Protein AF-A0AAW1KAS1-F1 (afdb_monomer_lite)

Organism: Saponaria officinalis (NCBI:txid3572)

Sequence (145 aa):
MKQQLELIQILSLEPQILSLDATNLPQDPGKRKKILDFHPNDQDIVRRVYTTQREFCQPTSHEFPYRFFGDKPRRFNENWLKKYKSWLEYSVEKDAVFCFPCYLFKEKNTPGGDAFVNEGFRTWNKTNAYEKHVGGHNRCHWGCI

InterPro domains:
  IPR006580 Zinc finger, TTF-type [SM00597] (72-145)
  IPR025398 ZMYM1-like, RNase-like domain [PF14291] (114-143)

pLDDT: mean 80.82, std 14.88, range [32.56, 95.25]

Radius of gyration: 17.33 Å; chains: 1; bounding box: 35×35×55 Å

Secondary structure (DSSP, 8-state):
-HHHHHHHHHHHHHHHHHHS-GGGS-SSGGGPPPGGGS-HHHHHHHHHHHHHT------SS--PPPEEETTEEE---THHHHHTTTTEEEETTTTEEEEHHHHHH--TT-SS-STTTSS-B--TT-THHHHHHHHHHHHHHTT--

Foldseek 3Di:
DVVVVVVVVVVVCVVVLVVVPLVPADQFLQPGDQLVVDDPVCSVSVLCCCVPPHAAAQDPDDDFDWDDDDNDTFGADSVLCVVPVQFWHAGPVLSAIAGSVCSSDPDPPDPDDCCRHHSHPDPRVPPVVSCCVVVVVVVVCPPPD

Structure (mmCIF, N/CA/C/O backbone):
data_AF-A0AAW1KAS1-F1
#
_entry.id   AF-A0AAW1KAS1-F1
#
loop_
_atom_site.group_PDB
_atom_site.id
_atom_site.type_symbol
_atom_site.label_atom_id
_atom_site.label_alt_id
_atom_site.label_comp_id
_atom_site.label_asym_id
_atom_site.label_entity_id
_atom_site.label_seq_id
_atom_site.pdbx_PDB_ins_code
_atom_site.Cartn_x
_atom_site.Cartn_y
_atom_site.Cartn_z
_atom_site.occupancy
_atom_site.B_iso_or_equiv
_atom_site.auth_seq_id
_atom_site.auth_comp_id
_atom_site.auth_asym_id
_atom_site.auth_atom_id
_atom_site.pdbx_PDB_model_num
ATOM 1 N N . MET A 1 1 ? -13.410 18.466 30.570 1.00 58.53 1 MET A N 1
ATOM 2 C CA . MET A 1 1 ? -14.491 17.521 30.196 1.00 58.53 1 MET A CA 1
ATOM 3 C C . MET A 1 1 ? -14.183 16.721 28.931 1.00 58.53 1 MET A C 1
ATOM 5 O O . MET A 1 1 ? -14.334 15.512 28.981 1.00 58.53 1 MET A O 1
ATOM 9 N N . LYS A 1 2 ? -13.693 17.328 27.835 1.00 61.28 2 LYS A N 1
ATOM 10 C CA . LYS A 1 2 ? -13.332 16.589 26.602 1.00 61.28 2 LYS A CA 1
ATOM 11 C C . LYS A 1 2 ? -12.286 15.482 26.824 1.00 61.28 2 LYS A C 1
ATOM 13 O O . LYS A 1 2 ? -12.501 14.356 26.412 1.00 61.28 2 LYS A O 1
ATOM 18 N N . GLN A 1 3 ? -11.228 15.774 27.579 1.00 60.78 3 GLN A N 1
ATOM 19 C CA . GLN A 1 3 ? -10.133 14.825 27.820 1.00 60.78 3 GLN A CA 1
ATOM 20 C C . GLN A 1 3 ? -10.524 13.620 28.693 1.00 60.78 3 GLN A C 1
ATOM 22 O O . GLN A 1 3 ? -10.032 12.516 28.500 1.00 60.78 3 GLN A O 1
ATOM 27 N N . GLN A 1 4 ? -11.453 13.816 29.631 1.00 66.38 4 GLN A N 1
ATOM 28 C CA . GLN A 1 4 ? -11.977 12.736 30.470 1.00 66.38 4 GLN A CA 1
ATOM 29 C C . GLN A 1 4 ? -12.936 11.831 29.683 1.00 66.38 4 GLN A C 1
ATOM 31 O O . GLN A 1 4 ? -12.922 10.621 29.875 1.00 66.38 4 GLN A O 1
ATOM 36 N N . LEU A 1 5 ? -13.726 12.404 28.766 1.00 65.62 5 LEU A N 1
ATOM 37 C CA . LEU A 1 5 ? -14.572 11.645 27.841 1.00 65.62 5 LEU A CA 1
ATOM 38 C C . LEU A 1 5 ? -13.737 10.839 26.837 1.00 65.62 5 LEU A C 1
ATOM 40 O O . LEU A 1 5 ? -14.041 9.674 26.610 1.00 65.62 5 LEU A O 1
ATOM 44 N N . GLU A 1 6 ? -12.653 11.410 26.301 1.00 65.06 6 GLU A N 1
ATOM 45 C CA . GLU A 1 6 ? -11.719 10.673 25.438 1.00 65.06 6 GLU A CA 1
ATOM 46 C C . GLU A 1 6 ? -11.059 9.501 26.169 1.00 65.06 6 GLU A C 1
ATOM 48 O O . GLU A 1 6 ? -11.027 8.399 25.632 1.00 65.06 6 GLU A O 1
ATOM 53 N N . LEU A 1 7 ? -10.601 9.698 27.410 1.00 65.62 7 LEU A N 1
ATOM 54 C CA . LEU A 1 7 ? -10.017 8.627 28.224 1.00 65.62 7 LEU A CA 1
ATOM 55 C C . LEU A 1 7 ? -11.014 7.498 28.510 1.00 65.62 7 LEU A C 1
ATOM 57 O O . LEU A 1 7 ? -10.669 6.331 28.365 1.00 65.62 7 LEU A O 1
ATOM 61 N N . ILE A 1 8 ? -12.261 7.822 28.861 1.00 69.25 8 ILE A N 1
ATOM 62 C CA . ILE A 1 8 ? -13.312 6.816 29.091 1.00 69.25 8 ILE A CA 1
ATOM 63 C C . ILE A 1 8 ? -13.630 6.054 27.797 1.00 69.25 8 ILE A C 1
ATOM 65 O O . ILE A 1 8 ? -13.808 4.836 27.823 1.00 69.25 8 ILE A O 1
ATOM 69 N N . GLN A 1 9 ? -13.653 6.743 26.655 1.00 67.19 9 GLN A N 1
ATOM 70 C CA . GLN A 1 9 ? -13.867 6.110 25.357 1.00 67.19 9 GLN A CA 1
ATOM 71 C C . GLN A 1 9 ? -12.694 5.205 24.957 1.00 67.19 9 GLN A C 1
ATOM 73 O O . GLN A 1 9 ? -12.918 4.124 24.424 1.00 67.19 9 GLN A O 1
ATOM 78 N N . ILE A 1 10 ? -11.451 5.602 25.246 1.00 61.84 10 ILE A N 1
ATOM 79 C CA . ILE A 1 10 ? -10.250 4.781 25.031 1.00 61.84 10 ILE A CA 1
ATOM 80 C C . ILE A 1 10 ? -10.307 3.512 25.895 1.00 61.84 10 ILE A C 1
ATOM 82 O O . ILE A 1 10 ? -10.210 2.413 25.354 1.00 61.84 10 ILE A O 1
ATOM 86 N N . LEU A 1 11 ? -10.576 3.651 27.197 1.00 65.25 11 LEU A N 1
ATOM 87 C CA . LEU A 1 11 ? -10.667 2.533 28.147 1.00 65.25 11 LEU A CA 1
ATOM 88 C C . LEU A 1 11 ? -11.832 1.575 27.840 1.00 65.25 11 LEU A C 1
ATOM 90 O O . LEU A 1 11 ? -11.730 0.376 28.071 1.00 65.25 11 LEU A O 1
ATOM 94 N N . SER A 1 12 ? -12.938 2.077 27.281 1.00 66.00 12 SER A N 1
ATOM 95 C CA . SER A 1 12 ? -14.061 1.245 26.823 1.00 66.00 12 SER A CA 1
ATOM 96 C C . SER A 1 12 ? -13.747 0.450 25.550 1.00 66.00 12 SER A C 1
ATOM 98 O O . SER A 1 12 ? -14.426 -0.540 25.266 1.00 66.00 12 SER A O 1
ATOM 100 N N . LEU A 1 13 ? -12.778 0.905 24.753 1.00 61.84 13 LEU A N 1
ATOM 1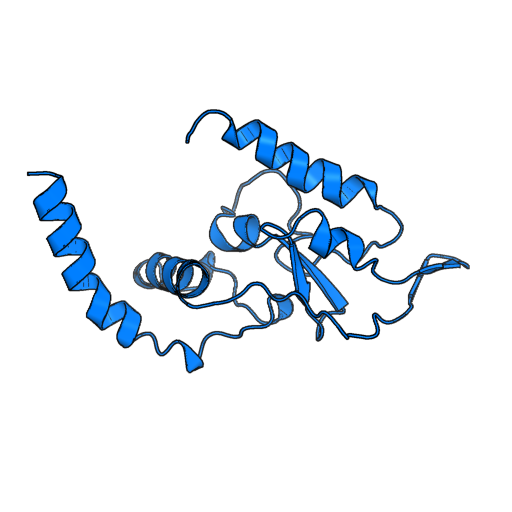01 C CA . LEU A 1 13 ? -12.415 0.305 23.470 1.00 61.84 13 LEU A CA 1
ATOM 102 C C . LEU A 1 13 ? -11.228 -0.651 23.595 1.00 61.84 13 LEU A C 1
ATOM 104 O O . LEU A 1 13 ? -11.123 -1.563 22.785 1.00 61.84 13 LEU A O 1
ATOM 108 N N . GLU A 1 14 ? -10.368 -0.498 24.603 1.00 65.62 14 GLU A N 1
ATOM 109 C CA . GLU A 1 14 ? -9.253 -1.417 24.879 1.00 65.62 14 GLU A CA 1
ATOM 110 C C . GLU A 1 14 ? -9.684 -2.896 24.956 1.00 65.62 14 GLU A C 1
ATOM 112 O O . GLU A 1 14 ? -9.091 -3.706 24.242 1.00 65.62 14 GLU A O 1
ATOM 117 N N . PRO A 1 15 ? -10.752 -3.277 25.690 1.00 62.41 15 PRO A N 1
ATOM 118 C CA . PRO A 1 15 ? -11.233 -4.659 25.714 1.00 62.41 15 PRO A CA 1
ATOM 119 C C . PRO A 1 15 ? -11.732 -5.150 24.350 1.00 62.41 15 PRO A C 1
ATOM 121 O O . PRO A 1 15 ? -11.576 -6.324 24.035 1.00 62.41 15 PRO A O 1
ATOM 124 N N . GLN A 1 16 ? -12.305 -4.262 23.526 1.00 62.06 16 GLN A N 1
ATOM 125 C CA . GLN A 1 16 ? -12.802 -4.598 22.185 1.00 62.06 16 GLN A CA 1
ATOM 126 C C . GLN A 1 16 ? -11.664 -4.711 21.156 1.00 62.06 16 GLN A C 1
ATOM 128 O O . GLN A 1 16 ? -11.707 -5.554 20.266 1.00 62.06 16 GLN A O 1
ATOM 133 N N . ILE A 1 17 ? -10.615 -3.895 21.298 1.00 59.84 17 ILE A N 1
ATOM 134 C CA . ILE A 1 17 ? -9.364 -3.990 20.530 1.00 59.84 17 ILE A CA 1
ATOM 135 C C . ILE A 1 17 ? -8.622 -5.288 20.877 1.00 59.84 17 ILE A C 1
ATOM 137 O O . ILE A 1 17 ? -8.013 -5.891 19.999 1.00 59.84 17 ILE A O 1
ATOM 141 N N . LEU A 1 18 ? -8.692 -5.727 22.138 1.00 59.12 18 LEU A N 1
ATOM 142 C CA . LEU A 1 18 ? -8.192 -7.027 22.591 1.00 59.12 18 LEU A CA 1
ATOM 143 C C . LEU A 1 18 ? -9.072 -8.199 22.121 1.00 59.12 18 LEU A C 1
ATOM 145 O O . LEU A 1 18 ? -8.539 -9.274 21.859 1.00 59.12 18 LEU A O 1
ATOM 149 N N . SER A 1 19 ? -10.396 -8.015 22.002 1.00 54.88 19 SER A N 1
ATOM 150 C CA . SER A 1 19 ? -11.332 -9.075 21.588 1.00 54.88 19 SER A CA 1
ATOM 151 C C . SER A 1 19 ? -11.432 -9.266 20.077 1.00 54.88 19 SER A C 1
ATOM 153 O O . SER A 1 19 ? -11.781 -10.357 19.626 1.00 54.88 19 SER A O 1
ATOM 155 N N . LEU A 1 20 ? -11.165 -8.224 19.278 1.00 60.53 20 LEU A N 1
ATOM 156 C CA . LEU A 1 20 ? -10.965 -8.369 17.840 1.00 60.53 20 LEU A CA 1
ATOM 157 C C . LEU A 1 20 ? -9.589 -9.004 17.656 1.00 60.53 20 LEU A C 1
ATOM 159 O O . LEU A 1 20 ? -8.598 -8.307 17.465 1.00 60.53 20 LEU A O 1
ATOM 163 N N . ASP A 1 21 ? -9.544 -10.326 17.824 1.00 57.72 21 ASP A N 1
ATOM 164 C CA . ASP A 1 21 ? -8.314 -11.099 17.891 1.00 57.72 21 ASP A CA 1
ATOM 165 C C . ASP A 1 21 ? -7.432 -10.738 16.695 1.00 57.72 21 ASP A C 1
ATOM 167 O O . ASP A 1 21 ? -7.727 -11.083 15.544 1.00 57.72 21 ASP A O 1
ATOM 171 N N . ALA A 1 22 ? -6.385 -9.953 16.969 1.00 57.44 22 ALA A N 1
ATOM 172 C CA . ALA A 1 22 ? -5.525 -9.389 15.947 1.00 57.44 22 ALA A CA 1
ATOM 173 C C . ALA A 1 22 ? -4.972 -10.499 15.052 1.00 57.44 22 ALA A C 1
ATOM 175 O O . ALA A 1 22 ? -4.716 -10.245 13.878 1.00 57.44 22 ALA A O 1
ATOM 176 N N . THR A 1 23 ? -4.869 -11.731 15.563 1.00 58.19 23 THR A N 1
ATOM 177 C CA . THR A 1 23 ? -4.452 -12.929 14.826 1.00 58.19 23 THR A CA 1
ATOM 178 C C . THR A 1 23 ? -5.306 -13.229 13.587 1.00 58.19 23 THR A C 1
ATOM 180 O O . THR A 1 23 ? -4.772 -13.766 12.618 1.00 58.19 23 THR A O 1
ATOM 183 N N . ASN A 1 24 ? -6.577 -12.815 13.551 1.00 76.25 24 ASN A N 1
ATOM 184 C CA . ASN A 1 24 ? -7.486 -13.081 12.430 1.00 76.25 24 ASN A CA 1
ATOM 185 C C . ASN A 1 24 ? -7.391 -12.058 11.287 1.00 76.25 24 ASN A C 1
ATOM 187 O O . ASN A 1 24 ? -7.909 -12.304 10.195 1.00 76.25 24 ASN A O 1
ATOM 191 N N . LEU A 1 25 ? -6.741 -10.908 11.500 1.00 88.19 25 LEU A N 1
ATOM 192 C CA . LEU A 1 25 ? -6.544 -9.916 10.443 1.00 88.19 25 LEU A CA 1
ATOM 193 C C . LEU A 1 25 ? -5.261 -10.220 9.650 1.00 88.19 25 LEU A C 1
ATOM 195 O O . LEU A 1 25 ? -4.183 -10.340 10.243 1.00 88.19 25 LEU A O 1
ATOM 199 N N . PRO A 1 26 ? -5.332 -10.337 8.312 1.00 91.12 26 PRO A N 1
ATOM 200 C CA . PRO A 1 26 ? -4.171 -10.694 7.513 1.00 91.12 26 PRO A CA 1
ATOM 201 C C . PRO A 1 26 ? -3.152 -9.554 7.447 1.00 91.12 26 PRO A C 1
ATOM 203 O O . PRO A 1 26 ? -3.482 -8.396 7.194 1.00 91.12 26 PRO A O 1
ATOM 206 N N . GLN A 1 27 ? -1.880 -9.915 7.613 1.00 90.31 27 GLN A N 1
ATOM 207 C CA . GLN A 1 27 ? -0.771 -8.969 7.527 1.00 90.31 27 GLN A CA 1
ATOM 208 C C . GLN A 1 27 ? -0.583 -8.459 6.091 1.00 90.31 27 GLN A C 1
ATOM 210 O O . GLN A 1 27 ? -0.518 -7.251 5.881 1.00 90.31 27 GLN A O 1
ATOM 215 N N . ASP A 1 28 ? -0.548 -9.365 5.107 1.00 92.25 28 ASP A N 1
ATOM 216 C CA . ASP A 1 28 ? -0.340 -9.024 3.694 1.00 92.25 28 ASP A CA 1
ATOM 217 C C . ASP A 1 28 ? -1.475 -8.116 3.171 1.00 92.25 28 ASP A C 1
ATOM 219 O O . ASP A 1 28 ? -2.648 -8.491 3.278 1.00 92.25 28 ASP A O 1
ATOM 223 N N . PRO A 1 29 ? -1.166 -6.939 2.589 1.00 94.19 29 PRO A N 1
ATOM 224 C CA . PRO A 1 29 ? -2.182 -5.981 2.154 1.00 94.19 29 PRO A CA 1
ATOM 225 C C . PRO A 1 29 ? -3.092 -6.527 1.050 1.00 94.19 29 PRO A C 1
ATOM 227 O O . PRO A 1 29 ? -4.263 -6.161 0.991 1.00 94.19 29 PRO A O 1
ATOM 230 N N . GLY A 1 30 ? -2.600 -7.448 0.220 1.00 93.12 30 GLY A N 1
ATOM 231 C CA . GLY A 1 30 ? -3.380 -8.087 -0.835 1.00 93.12 30 GLY A CA 1
ATOM 232 C C . GLY A 1 30 ? -4.470 -9.028 -0.319 1.00 93.12 30 GLY A C 1
ATOM 233 O O . GLY A 1 30 ? -5.423 -9.296 -1.052 1.00 93.12 30 GLY A O 1
ATOM 234 N N . LYS A 1 31 ? -4.367 -9.475 0.939 1.00 93.06 31 LYS A N 1
ATOM 235 C CA . LYS A 1 31 ? -5.340 -10.350 1.615 1.00 93.06 31 LYS A CA 1
ATOM 236 C C . LYS A 1 31 ? -6.383 -9.593 2.428 1.00 93.06 31 LYS A C 1
ATOM 238 O O . LYS A 1 31 ? -7.350 -10.194 2.895 1.00 93.06 31 LYS A O 1
ATOM 243 N N . ARG A 1 32 ? -6.182 -8.296 2.667 1.00 92.19 32 ARG A N 1
ATOM 244 C CA . ARG A 1 32 ? -7.052 -7.523 3.555 1.00 92.19 32 ARG A CA 1
ATOM 245 C C . ARG A 1 32 ? -8.422 -7.319 2.917 1.00 92.19 32 ARG A C 1
ATOM 247 O O . ARG A 1 32 ? -8.540 -6.879 1.776 1.00 92.19 32 ARG A O 1
ATOM 254 N N . LYS A 1 33 ? -9.473 -7.592 3.689 1.00 90.56 33 LYS A N 1
ATOM 255 C CA . LYS A 1 33 ? -10.835 -7.174 3.348 1.00 90.56 33 LYS A CA 1
ATOM 256 C C . LYS A 1 33 ? -10.892 -5.643 3.326 1.00 90.56 33 LYS A C 1
ATOM 258 O O . LYS A 1 33 ? -10.231 -5.003 4.142 1.00 90.56 33 LYS A O 1
ATOM 263 N N . LYS A 1 34 ? -11.690 -5.037 2.442 1.00 90.06 34 LYS A N 1
ATOM 264 C CA . LYS A 1 34 ? -11.856 -3.576 2.444 1.00 90.06 34 LYS A CA 1
ATOM 265 C C . LYS A 1 34 ? -12.449 -3.141 3.780 1.00 90.06 34 LYS A C 1
ATOM 267 O O . LYS A 1 34 ? -13.368 -3.789 4.278 1.00 90.06 34 LYS A O 1
ATOM 272 N N . ILE A 1 35 ? -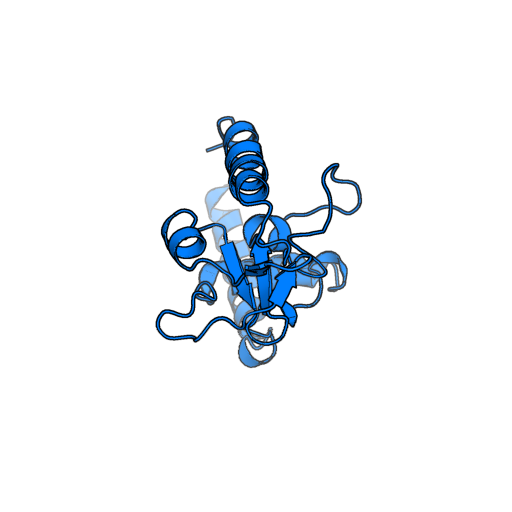11.985 -2.010 4.317 1.00 90.75 35 ILE A N 1
ATOM 273 C CA . ILE A 1 35 ? -12.492 -1.465 5.588 1.00 90.75 35 ILE A CA 1
ATOM 274 C C . ILE A 1 35 ? -14.021 -1.316 5.567 1.00 90.75 35 ILE A C 1
ATOM 276 O O . ILE A 1 35 ? -14.697 -1.651 6.532 1.00 90.75 35 ILE A O 1
ATOM 280 N N . LEU A 1 36 ? -14.580 -0.892 4.435 1.00 88.88 36 LEU A N 1
ATOM 281 C CA . LEU A 1 36 ? -16.019 -0.682 4.268 1.00 88.88 36 LEU A CA 1
ATOM 282 C C . LEU A 1 36 ? -16.853 -1.966 4.229 1.00 88.88 36 LEU A C 1
ATOM 284 O O . LEU A 1 36 ? -18.074 -1.884 4.350 1.00 88.88 36 LEU A O 1
ATOM 288 N N . ASP A 1 37 ? -16.221 -3.125 4.049 1.00 90.44 37 ASP A N 1
ATOM 289 C CA . ASP A 1 37 ? -16.928 -4.401 4.065 1.00 90.44 37 ASP A CA 1
ATOM 290 C C . ASP A 1 37 ? -17.026 -4.970 5.494 1.00 90.44 37 ASP A C 1
ATOM 292 O O . ASP A 1 37 ? -17.699 -5.981 5.706 1.00 90.44 37 ASP A O 1
ATOM 296 N N . PHE A 1 38 ? -16.346 -4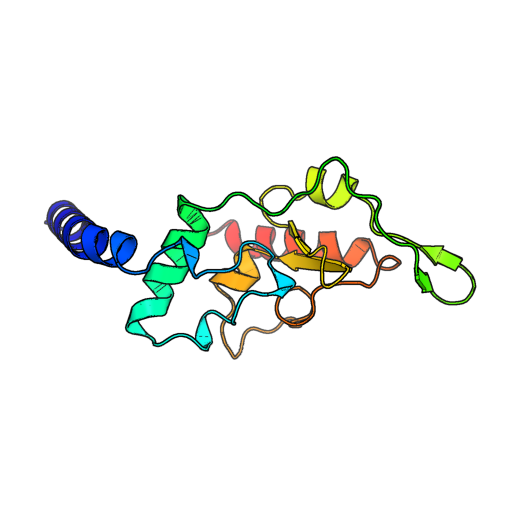.381 6.485 1.00 89.44 38 PHE A N 1
ATOM 297 C CA . PHE A 1 38 ? -16.564 -4.694 7.901 1.00 89.44 38 PHE A CA 1
ATOM 298 C C . PHE A 1 38 ? -17.837 -4.012 8.416 1.00 89.44 38 PHE A C 1
ATOM 300 O O . PHE A 1 38 ? -18.272 -2.985 7.880 1.00 89.44 38 PHE A O 1
ATOM 307 N N . HIS A 1 39 ? -18.428 -4.569 9.477 1.00 88.94 39 HIS A N 1
ATOM 308 C CA . HIS A 1 39 ? -19.573 -3.952 10.140 1.00 88.94 39 HIS A CA 1
ATOM 309 C C . HIS A 1 39 ? -19.194 -2.534 10.611 1.00 88.94 39 HIS A C 1
ATOM 311 O O . HIS A 1 39 ? -18.080 -2.365 11.108 1.00 88.94 39 HIS A O 1
ATOM 317 N N . PRO A 1 40 ? -20.062 -1.508 10.478 1.00 89.19 40 PRO A N 1
ATOM 318 C CA . PRO A 1 40 ? -19.718 -0.120 10.808 1.00 89.19 40 PRO A CA 1
ATOM 319 C C . PRO A 1 40 ? -19.077 0.072 12.189 1.00 89.19 40 PRO A C 1
ATOM 321 O O . PRO A 1 40 ? -18.123 0.835 12.310 1.00 89.19 40 PRO A O 1
ATOM 324 N N . ASN A 1 41 ? -19.533 -0.678 13.196 1.00 86.44 41 ASN A N 1
ATOM 325 C CA . ASN A 1 41 ? -18.984 -0.616 14.557 1.00 86.44 41 ASN A CA 1
ATOM 326 C C . ASN A 1 41 ? -17.556 -1.185 14.677 1.00 86.44 41 ASN A C 1
ATOM 328 O O . ASN A 1 41 ? -16.839 -0.827 15.605 1.00 86.44 41 ASN A O 1
ATOM 332 N N . ASP A 1 42 ? -17.128 -2.028 13.735 1.00 87.50 42 ASP A N 1
ATOM 333 C CA . ASP A 1 42 ? -15.821 -2.692 13.767 1.00 87.50 42 ASP A CA 1
ATOM 334 C C . ASP A 1 42 ? -14.774 -1.942 12.934 1.00 87.50 42 ASP A C 1
ATOM 336 O O . ASP A 1 42 ? -13.576 -2.145 13.116 1.00 87.50 42 ASP A O 1
ATOM 340 N N . GLN A 1 43 ? -15.192 -1.069 12.010 1.00 90.56 43 GLN A N 1
ATOM 341 C CA . GLN A 1 43 ? -14.279 -0.414 11.064 1.00 90.56 43 GLN A CA 1
ATOM 342 C C . GLN A 1 43 ? -13.190 0.389 11.778 1.00 90.56 43 GLN A C 1
ATOM 344 O O . GLN A 1 43 ? -12.016 0.301 11.415 1.00 90.56 43 GLN A O 1
ATOM 349 N N . ASP A 1 44 ? -13.561 1.139 12.816 1.00 89.56 44 ASP A N 1
ATOM 350 C CA . ASP A 1 44 ? -12.612 1.938 13.592 1.00 89.56 44 ASP A CA 1
ATOM 351 C C . ASP A 1 44 ? -11.684 1.072 14.440 1.00 89.56 44 ASP A C 1
ATOM 353 O O . ASP A 1 44 ? -10.508 1.405 14.597 1.00 89.56 44 ASP A O 1
ATOM 357 N N . ILE A 1 45 ? -12.171 -0.071 14.925 1.00 88.38 45 ILE A N 1
ATOM 358 C CA . ILE A 1 45 ? -11.343 -1.053 15.629 1.00 88.38 45 ILE A CA 1
ATOM 359 C C . ILE A 1 45 ? -10.305 -1.624 14.657 1.00 88.38 45 ILE A C 1
ATOM 361 O O . ILE A 1 45 ? -9.112 -1.593 14.949 1.00 88.38 45 ILE A O 1
ATOM 365 N N . VAL A 1 46 ? -10.725 -2.050 13.463 1.00 90.56 46 VAL A N 1
ATOM 366 C CA . VAL A 1 46 ? -9.828 -2.568 12.419 1.00 90.56 46 VAL A CA 1
ATOM 367 C C . VAL A 1 46 ? -8.781 -1.522 12.018 1.00 90.56 46 VAL A C 1
ATOM 369 O O . VAL A 1 46 ? -7.593 -1.843 11.945 1.00 90.56 46 VAL A O 1
ATOM 372 N N . ARG A 1 47 ? -9.182 -0.257 11.811 1.00 92.06 47 ARG A N 1
ATOM 373 C CA . ARG A 1 47 ? -8.245 0.846 11.519 1.00 92.06 47 ARG A CA 1
ATOM 374 C C . ARG A 1 47 ? -7.198 1.008 12.616 1.00 92.06 47 ARG A C 1
ATOM 376 O O . ARG A 1 47 ? -6.014 1.166 12.309 1.00 92.06 47 ARG A O 1
ATOM 383 N N . ARG A 1 48 ? -7.623 0.954 13.882 1.00 89.44 48 ARG A N 1
ATOM 384 C CA . ARG A 1 48 ? -6.726 1.060 15.038 1.00 89.44 48 ARG A CA 1
ATOM 385 C C . ARG A 1 48 ? -5.766 -0.117 15.092 1.00 89.44 48 ARG A C 1
ATOM 387 O O . ARG A 1 48 ? -4.573 0.134 15.162 1.00 89.44 48 ARG A O 1
ATOM 394 N N . VAL A 1 49 ? -6.243 -1.356 14.963 1.00 89.31 49 VAL A N 1
ATOM 395 C CA . VAL A 1 49 ? -5.381 -2.552 14.979 1.00 89.31 49 VAL A CA 1
ATOM 396 C C . VAL A 1 49 ? -4.289 -2.460 13.910 1.00 89.31 49 VAL A C 1
ATOM 398 O O . VAL A 1 49 ? -3.115 -2.631 14.227 1.00 89.31 49 VAL A O 1
ATOM 401 N N . TYR A 1 50 ? -4.634 -2.118 12.664 1.00 90.38 50 TYR A N 1
ATOM 402 C CA . TYR A 1 50 ? -3.625 -1.954 11.612 1.00 90.38 50 TYR A CA 1
ATOM 403 C C . TYR A 1 50 ? -2.658 -0.793 11.878 1.00 90.38 50 TYR A C 1
ATOM 405 O O . TYR A 1 50 ? -1.485 -0.908 11.548 1.00 90.38 50 TYR A O 1
ATOM 413 N N . THR A 1 51 ? -3.120 0.311 12.467 1.00 89.50 51 THR A N 1
ATOM 414 C CA . THR A 1 51 ? -2.269 1.484 12.734 1.00 89.50 51 THR A CA 1
ATOM 415 C C . THR A 1 51 ? -1.350 1.296 13.944 1.00 89.50 51 THR A C 1
ATOM 417 O O . THR A 1 51 ? -0.232 1.800 13.935 1.00 89.50 51 THR A O 1
ATOM 420 N N . THR A 1 52 ? -1.811 0.613 14.998 1.00 84.44 52 THR A N 1
ATOM 421 C CA . THR A 1 52 ? -1.100 0.548 16.286 1.00 84.44 52 THR A CA 1
ATOM 422 C C . THR A 1 52 ? -0.380 -0.769 16.532 1.00 84.44 52 THR A C 1
ATOM 424 O O . THR A 1 52 ? 0.584 -0.784 17.290 1.00 84.44 52 THR A O 1
ATOM 427 N N . GLN A 1 53 ? -0.829 -1.869 15.920 1.00 82.00 53 GLN A N 1
ATOM 428 C CA . GLN A 1 53 ? -0.299 -3.206 16.206 1.00 82.00 53 GLN A CA 1
ATOM 429 C C . GLN A 1 53 ? 0.437 -3.842 15.027 1.00 82.00 53 GLN A C 1
ATOM 431 O O . GLN A 1 53 ? 1.079 -4.875 15.208 1.00 82.00 53 GLN A O 1
ATOM 436 N N . ARG A 1 54 ? 0.327 -3.292 13.812 1.00 81.00 54 ARG A N 1
ATOM 437 C CA . ARG A 1 54 ? 0.916 -3.898 12.613 1.00 81.00 54 ARG A CA 1
ATOM 438 C C . ARG A 1 54 ? 2.052 -3.055 12.059 1.00 81.00 54 ARG A C 1
ATOM 440 O O . ARG A 1 54 ? 1.950 -1.841 11.924 1.00 81.00 54 ARG A O 1
ATOM 447 N N . GLU A 1 55 ? 3.125 -3.738 11.685 1.00 83.81 55 GLU A N 1
ATOM 448 C CA . GLU A 1 55 ? 4.197 -3.141 10.898 1.00 83.81 55 GLU A CA 1
ATOM 449 C C . GLU A 1 55 ? 3.803 -3.068 9.419 1.00 83.81 55 GLU A C 1
ATOM 451 O O . GLU A 1 55 ? 2.983 -3.853 8.938 1.00 83.81 55 GLU A O 1
ATOM 456 N N . PHE A 1 56 ? 4.409 -2.144 8.675 1.00 83.38 56 PHE A N 1
ATOM 457 C CA . PHE A 1 56 ? 4.210 -2.055 7.231 1.00 83.38 56 PHE A CA 1
ATOM 458 C C . PHE A 1 56 ? 4.809 -3.280 6.536 1.00 83.38 56 PHE A C 1
ATOM 460 O O . PHE A 1 56 ? 5.947 -3.666 6.804 1.00 83.38 56 PHE A O 1
ATOM 467 N N . CYS A 1 57 ? 4.078 -3.861 5.583 1.00 83.81 57 CYS A N 1
ATOM 468 C CA . CYS A 1 57 ? 4.593 -4.976 4.783 1.00 83.81 57 CYS A CA 1
ATOM 469 C C . CYS A 1 57 ? 5.661 -4.497 3.791 1.00 83.81 57 CYS A C 1
ATOM 471 O O . CYS A 1 57 ? 5.357 -4.132 2.653 1.00 83.81 57 CYS A O 1
ATOM 473 N N . GLN A 1 58 ? 6.919 -4.483 4.237 1.00 84.44 58 GLN A N 1
ATOM 474 C CA . GLN A 1 58 ? 8.071 -4.011 3.468 1.00 84.44 58 GLN A CA 1
ATOM 475 C C . GLN A 1 58 ? 9.186 -5.056 3.460 1.00 84.44 58 GLN A C 1
ATOM 477 O O . GLN A 1 58 ? 10.111 -4.984 4.269 1.00 84.44 58 GLN A O 1
ATOM 482 N N . PRO A 1 59 ? 9.109 -6.050 2.562 1.00 83.81 59 PRO A N 1
ATOM 483 C CA . PRO A 1 59 ? 10.095 -7.114 2.532 1.00 83.81 59 PRO A CA 1
ATOM 484 C C . PRO A 1 59 ? 11.472 -6.576 2.117 1.00 83.81 59 PRO A C 1
ATOM 486 O O . PRO A 1 59 ? 11.621 -5.959 1.065 1.00 83.81 59 PRO A O 1
ATOM 489 N N . THR A 1 60 ? 12.483 -6.834 2.947 1.00 77.06 60 THR A N 1
ATOM 490 C CA . THR A 1 60 ? 13.876 -6.376 2.778 1.00 77.06 60 THR A CA 1
ATOM 491 C C . THR A 1 60 ? 14.785 -7.385 2.072 1.00 77.06 60 THR A C 1
ATOM 493 O O . THR A 1 60 ? 15.919 -7.057 1.738 1.00 77.06 60 THR A O 1
ATOM 496 N N . SER A 1 61 ? 14.314 -8.613 1.835 1.00 79.06 61 SER A N 1
ATOM 497 C CA . SER A 1 61 ? 15.081 -9.686 1.171 1.00 79.06 61 SER A CA 1
ATOM 498 C C . SER A 1 61 ? 14.202 -10.544 0.258 1.00 79.06 61 SER A C 1
ATOM 500 O O . SER A 1 61 ? 14.398 -11.750 0.134 1.00 79.06 61 SER A O 1
ATOM 502 N N . HIS A 1 62 ? 13.181 -9.933 -0.344 1.00 87.19 62 HIS A N 1
ATOM 503 C CA . HIS A 1 62 ? 12.299 -10.614 -1.285 1.00 87.19 62 HIS A CA 1
ATOM 504 C C . HIS A 1 62 ? 12.781 -10.410 -2.719 1.00 87.19 62 HIS A C 1
ATOM 506 O O . HIS A 1 62 ? 12.955 -9.280 -3.174 1.00 87.19 62 HIS A O 1
ATOM 512 N N . GLU A 1 63 ? 12.942 -11.512 -3.448 1.00 91.62 63 GLU A N 1
ATOM 513 C CA . GLU A 1 63 ? 13.190 -11.474 -4.885 1.00 91.62 63 GLU A CA 1
ATOM 514 C C . GLU A 1 63 ? 11.898 -11.116 -5.623 1.00 91.62 63 GLU A C 1
ATOM 516 O O . GLU A 1 63 ? 11.026 -11.957 -5.846 1.00 91.62 63 GLU A O 1
ATOM 521 N N . PHE A 1 64 ? 11.778 -9.842 -5.998 1.00 93.62 64 PHE A N 1
ATOM 522 C CA . PHE A 1 64 ? 10.628 -9.345 -6.745 1.00 93.62 64 PHE A CA 1
ATOM 523 C C . PHE A 1 64 ? 10.571 -9.994 -8.136 1.00 93.62 64 PHE A C 1
ATOM 525 O O . PHE A 1 64 ? 11.535 -9.864 -8.908 1.00 93.62 64 PHE A O 1
ATOM 532 N N . PRO A 1 65 ? 9.454 -10.652 -8.495 1.00 94.50 65 PRO A N 1
ATOM 533 C CA . PRO A 1 65 ? 9.348 -11.377 -9.749 1.00 94.50 65 PRO A CA 1
ATOM 534 C C . PRO A 1 65 ? 9.383 -10.426 -10.950 1.00 94.50 65 PRO A C 1
ATOM 536 O O . PRO A 1 65 ? 8.919 -9.281 -10.915 1.00 94.50 65 PRO A O 1
ATOM 539 N N . TYR A 1 66 ? 9.935 -10.922 -12.054 1.00 94.12 66 TYR A N 1
ATOM 540 C CA . TYR A 1 66 ? 9.902 -10.219 -13.329 1.00 94.12 66 TYR A CA 1
ATOM 541 C C . TYR A 1 66 ? 8.574 -10.452 -14.048 1.00 94.12 66 TYR A C 1
ATOM 543 O O . TYR A 1 66 ? 8.027 -11.552 -14.064 1.00 94.12 66 TYR A O 1
ATOM 551 N N . ARG A 1 67 ? 8.097 -9.408 -14.721 1.00 92.06 67 ARG A N 1
ATOM 552 C CA . ARG A 1 67 ? 6.972 -9.443 -15.654 1.00 92.06 67 ARG A CA 1
ATOM 553 C C . ARG A 1 67 ? 7.336 -8.719 -16.939 1.00 92.06 67 ARG A C 1
ATOM 555 O O . ARG A 1 67 ? 8.070 -7.731 -16.923 1.00 92.06 67 ARG A O 1
ATOM 562 N N . PHE A 1 68 ? 6.788 -9.184 -18.050 1.00 90.88 68 PHE A N 1
ATOM 563 C CA . PHE A 1 68 ? 6.966 -8.537 -19.343 1.00 90.88 68 PHE A CA 1
ATOM 564 C C . PHE A 1 68 ? 5.971 -7.391 -19.520 1.00 90.88 68 PHE A C 1
ATOM 566 O O . PHE A 1 68 ? 4.771 -7.546 -19.305 1.00 90.88 68 PHE A O 1
ATOM 573 N N . PHE A 1 69 ? 6.487 -6.229 -19.912 1.00 88.94 69 PHE A N 1
ATOM 574 C CA . PHE A 1 69 ? 5.701 -5.072 -20.330 1.00 88.94 69 PHE A CA 1
ATOM 575 C C . PHE A 1 69 ? 6.082 -4.757 -21.775 1.00 88.94 69 PHE A C 1
ATOM 577 O O . PHE A 1 69 ? 7.097 -4.097 -22.021 1.00 88.94 69 PHE A O 1
ATOM 584 N N . GLY A 1 70 ? 5.299 -5.287 -22.719 1.00 90.50 70 GLY A N 1
ATOM 585 C CA . GLY A 1 70 ? 5.781 -5.492 -24.086 1.00 90.50 70 GLY A CA 1
ATOM 586 C C . GLY A 1 70 ? 6.994 -6.423 -24.054 1.00 90.50 70 GLY A C 1
ATOM 587 O O . GLY A 1 70 ? 7.013 -7.382 -23.287 1.00 90.50 70 GLY A O 1
ATOM 588 N N . ASP A 1 71 ? 8.054 -6.069 -24.772 1.00 93.69 71 ASP A N 1
ATOM 589 C CA . ASP A 1 71 ? 9.257 -6.913 -24.873 1.00 93.69 71 ASP A CA 1
ATOM 590 C C . ASP A 1 71 ? 10.275 -6.675 -23.748 1.00 93.69 71 ASP A C 1
ATOM 592 O O . ASP A 1 71 ? 11.376 -7.225 -23.750 1.00 93.69 71 ASP A O 1
ATOM 596 N N . LYS A 1 72 ? 9.950 -5.809 -22.780 1.00 93.94 72 LYS A N 1
ATOM 597 C CA . LYS A 1 72 ? 10.881 -5.415 -21.717 1.00 93.94 72 LYS A CA 1
ATOM 598 C C . LYS A 1 72 ? 10.508 -6.096 -20.401 1.00 93.94 72 LYS A C 1
ATOM 600 O O . LYS A 1 72 ? 9.429 -5.809 -19.873 1.00 93.94 72 LYS A O 1
ATOM 605 N N . PRO A 1 73 ? 11.394 -6.923 -19.815 1.00 94.06 73 PRO A N 1
ATOM 606 C CA . PRO A 1 73 ? 11.185 -7.443 -18.475 1.00 94.06 73 PRO A CA 1
ATOM 607 C C . PRO A 1 73 ? 11.337 -6.308 -17.457 1.00 94.06 73 PRO A C 1
ATOM 609 O O . PRO A 1 73 ? 12.278 -5.509 -17.502 1.00 94.06 73 PRO A O 1
ATOM 612 N N . ARG A 1 74 ? 10.385 -6.219 -16.533 1.00 94.12 74 ARG A N 1
ATOM 613 C CA . ARG A 1 74 ? 10.347 -5.250 -15.436 1.00 94.12 74 ARG A CA 1
ATOM 614 C C . ARG A 1 74 ? 9.979 -5.974 -14.150 1.00 94.12 74 ARG A C 1
ATOM 616 O O . ARG A 1 74 ? 9.177 -6.897 -14.172 1.00 94.12 74 ARG A O 1
ATOM 623 N N . ARG A 1 75 ? 10.511 -5.504 -13.032 1.00 93.88 75 ARG A N 1
ATOM 624 C CA . ARG A 1 75 ? 10.125 -5.936 -11.687 1.00 93.88 75 ARG A CA 1
ATOM 625 C C . ARG A 1 75 ? 9.874 -4.717 -10.818 1.00 93.88 75 ARG A C 1
ATOM 627 O O . ARG A 1 75 ? 10.246 -3.599 -11.199 1.00 93.88 75 ARG A O 1
ATOM 634 N N . PHE A 1 76 ? 9.260 -4.933 -9.665 1.00 93.94 76 PHE A N 1
ATOM 635 C CA . PHE A 1 76 ? 9.155 -3.889 -8.662 1.00 93.94 76 PHE A CA 1
ATOM 636 C C . PHE A 1 76 ? 10.550 -3.398 -8.232 1.00 93.94 76 PHE A C 1
ATOM 638 O O . PHE A 1 76 ? 11.516 -4.159 -8.190 1.00 93.94 76 PHE A O 1
ATOM 645 N N . ASN A 1 77 ? 10.662 -2.099 -7.950 1.00 91.06 77 ASN A N 1
ATOM 646 C CA . ASN A 1 77 ? 11.891 -1.488 -7.455 1.00 91.06 77 ASN A CA 1
ATOM 647 C C . ASN A 1 77 ? 11.715 -1.174 -5.967 1.00 91.06 77 ASN A C 1
ATOM 649 O O . ASN A 1 77 ? 10.987 -0.248 -5.613 1.00 91.06 77 ASN A O 1
ATOM 653 N N . GLU A 1 78 ? 12.412 -1.921 -5.113 1.00 90.69 78 GLU A N 1
ATOM 654 C CA . GLU A 1 78 ? 12.365 -1.783 -3.652 1.00 90.69 78 GLU A CA 1
ATOM 655 C C . GLU A 1 78 ? 12.688 -0.378 -3.131 1.00 90.69 78 GLU A C 1
ATOM 657 O O . GLU A 1 78 ? 12.216 0.007 -2.059 1.00 90.69 78 GLU A O 1
ATOM 662 N N . ASN A 1 79 ? 13.419 0.440 -3.898 1.00 89.94 79 ASN A N 1
ATOM 663 C CA . ASN A 1 79 ? 13.688 1.824 -3.518 1.00 89.94 79 ASN A CA 1
ATOM 664 C C . ASN A 1 79 ? 12.398 2.646 -3.385 1.00 89.94 79 ASN A C 1
ATOM 666 O O . ASN A 1 79 ? 12.400 3.651 -2.680 1.00 89.94 79 ASN A O 1
ATOM 670 N N . TRP A 1 80 ? 11.286 2.220 -3.997 1.00 89.94 80 TRP A N 1
ATOM 671 C CA . TRP A 1 80 ? 9.982 2.849 -3.783 1.00 89.94 80 TRP A CA 1
ATOM 672 C C . TRP A 1 80 ? 9.439 2.631 -2.372 1.00 89.94 80 TRP A C 1
ATOM 674 O O . TRP A 1 80 ? 8.887 3.574 -1.809 1.00 89.94 80 TRP A O 1
ATOM 684 N N . LEU A 1 81 ? 9.641 1.450 -1.774 1.00 90.31 81 LEU A N 1
ATOM 685 C CA . LEU A 1 81 ? 9.285 1.223 -0.367 1.00 90.31 81 LEU A CA 1
ATOM 686 C C . LEU A 1 81 ? 10.166 2.075 0.542 1.00 90.31 81 LEU A C 1
ATOM 688 O O . LEU A 1 81 ? 9.663 2.725 1.449 1.00 90.31 81 LEU A O 1
ATOM 692 N N . LYS A 1 82 ? 11.468 2.159 0.244 1.00 89.12 82 LYS A N 1
ATOM 693 C CA . LYS A 1 82 ? 12.404 3.011 0.997 1.00 89.12 82 LYS A CA 1
ATOM 694 C C . LYS A 1 82 ? 12.011 4.494 0.918 1.00 89.12 82 LYS A C 1
ATOM 696 O O . LYS A 1 82 ? 11.985 5.172 1.940 1.00 89.12 82 LYS A O 1
ATOM 701 N N . LYS A 1 83 ? 11.668 4.992 -0.278 1.00 90.50 83 LYS A N 1
ATOM 702 C CA . LYS A 1 83 ? 11.278 6.395 -0.512 1.00 90.50 83 LYS A CA 1
ATOM 703 C C . LYS A 1 83 ? 9.931 6.748 0.128 1.00 90.50 83 LYS A C 1
ATOM 705 O O . LYS A 1 83 ? 9.776 7.857 0.628 1.00 90.50 83 LYS A O 1
ATOM 710 N N . TYR A 1 84 ? 8.965 5.831 0.113 1.00 89.31 84 TYR A N 1
ATOM 711 C CA . TYR A 1 84 ? 7.595 6.066 0.584 1.00 89.31 84 TYR A CA 1
ATOM 712 C C . TYR A 1 84 ? 7.231 5.152 1.758 1.00 89.31 84 TYR A C 1
ATOM 714 O O . TYR A 1 84 ? 6.158 4.547 1.783 1.00 89.31 84 TYR A O 1
ATOM 722 N N . LYS A 1 85 ? 8.137 5.070 2.740 1.00 86.38 85 LYS A N 1
ATOM 723 C CA . LYS A 1 85 ? 8.107 4.075 3.819 1.00 86.38 85 LYS A CA 1
ATOM 724 C C . LYS A 1 85 ? 6.804 4.051 4.624 1.00 86.38 85 LYS A C 1
ATOM 726 O O . LYS A 1 85 ? 6.328 2.979 4.962 1.00 86.38 85 LYS A O 1
ATOM 731 N N . SER A 1 86 ? 6.203 5.207 4.887 1.00 86.94 86 SER A N 1
ATOM 732 C CA . SER A 1 86 ? 4.958 5.304 5.670 1.00 86.94 86 SER A CA 1
ATOM 733 C C . SER A 1 86 ? 3.681 5.214 4.826 1.00 86.94 86 SER A C 1
ATOM 735 O O . SER A 1 86 ? 2.585 5.408 5.343 1.00 86.94 86 SER A O 1
ATOM 737 N N . TRP A 1 87 ? 3.812 4.987 3.517 1.00 89.94 87 TRP A N 1
ATOM 738 C CA . TRP A 1 87 ? 2.697 5.034 2.569 1.00 89.94 87 TRP A CA 1
ATOM 739 C C . TRP A 1 87 ? 2.511 3.718 1.835 1.00 89.94 87 TRP A C 1
ATOM 741 O O . TRP A 1 87 ? 1.378 3.272 1.678 1.00 89.94 87 TRP A O 1
ATOM 751 N N . LEU A 1 88 ? 3.605 3.124 1.355 1.00 92.25 88 LEU A N 1
ATOM 752 C CA . LEU A 1 88 ? 3.549 1.964 0.479 1.00 92.25 88 LEU A CA 1
ATOM 753 C C . LEU A 1 88 ? 3.845 0.669 1.227 1.00 92.25 88 LEU A C 1
ATOM 755 O O . LEU A 1 88 ? 4.828 0.551 1.962 1.00 92.25 88 LEU A O 1
ATOM 759 N N . GLU A 1 89 ? 3.016 -0.323 0.938 1.00 94.44 89 GLU A N 1
ATOM 760 C CA . GLU A 1 89 ? 3.195 -1.713 1.329 1.00 94.44 89 GLU A CA 1
ATOM 761 C C . GLU A 1 89 ? 3.242 -2.586 0.080 1.00 94.44 89 GLU A C 1
ATOM 763 O O . GLU A 1 89 ? 2.656 -2.254 -0.952 1.00 94.44 89 GLU A O 1
ATOM 768 N N . TYR A 1 90 ? 3.925 -3.719 0.165 1.00 95.25 90 TYR A N 1
ATOM 769 C CA . TYR A 1 90 ? 3.996 -4.683 -0.922 1.00 95.25 90 TYR A CA 1
ATOM 770 C C . TYR A 1 90 ? 3.335 -5.998 -0.505 1.00 95.25 90 TYR A C 1
ATOM 772 O O . TYR A 1 90 ? 3.626 -6.537 0.562 1.00 95.25 90 TYR A O 1
ATOM 780 N N . SER A 1 91 ? 2.446 -6.506 -1.358 1.00 95.12 91 SER A N 1
ATOM 781 C CA . SER A 1 91 ? 1.871 -7.845 -1.236 1.00 95.12 91 SER A CA 1
ATOM 782 C C . SER A 1 91 ? 2.742 -8.829 -1.999 1.00 95.12 91 SER A C 1
ATOM 784 O O . SER A 1 91 ? 2.889 -8.701 -3.217 1.00 95.12 91 SER A O 1
ATOM 786 N N . VAL A 1 92 ? 3.286 -9.827 -1.302 1.00 93.12 92 VAL A N 1
ATOM 787 C CA . VAL A 1 92 ? 4.030 -10.916 -1.957 1.00 93.12 92 VAL A CA 1
ATOM 788 C C . VAL A 1 92 ? 3.071 -11.804 -2.735 1.00 93.12 92 VAL A C 1
ATOM 790 O O . VAL A 1 92 ? 3.382 -12.218 -3.847 1.00 93.12 92 VAL A O 1
ATOM 793 N N . GLU A 1 93 ? 1.886 -12.056 -2.180 1.00 92.56 93 GLU A N 1
ATOM 794 C CA . GLU A 1 93 ? 0.886 -12.908 -2.821 1.00 92.56 93 GLU A CA 1
ATOM 795 C C . GLU A 1 93 ? 0.366 -12.310 -4.131 1.00 92.56 93 GLU A C 1
ATOM 797 O O . GLU A 1 93 ? 0.262 -13.016 -5.134 1.00 92.56 93 GLU A O 1
ATOM 802 N N . LYS A 1 94 ? 0.050 -11.010 -4.141 1.00 94.19 94 LYS A N 1
ATOM 803 C CA . LYS A 1 94 ? -0.452 -10.342 -5.348 1.00 94.19 94 LYS A CA 1
ATOM 804 C C . LYS A 1 94 ? 0.653 -9.826 -6.267 1.00 94.19 94 LYS A C 1
ATOM 806 O O . LYS A 1 94 ? 0.343 -9.480 -7.408 1.00 94.19 94 LYS A O 1
ATOM 811 N N . ASP A 1 95 ? 1.905 -9.771 -5.797 1.00 94.56 95 ASP A N 1
ATOM 812 C CA . ASP A 1 95 ? 3.015 -9.070 -6.463 1.00 94.56 95 ASP A CA 1
ATOM 813 C C . ASP A 1 95 ? 2.553 -7.683 -6.939 1.00 94.56 95 ASP A C 1
ATOM 815 O O . ASP A 1 95 ? 2.434 -7.368 -8.129 1.00 94.56 95 ASP A O 1
ATOM 819 N N . ALA A 1 96 ? 2.142 -6.887 -5.954 1.00 94.88 96 ALA A N 1
ATOM 820 C CA . ALA A 1 96 ? 1.502 -5.601 -6.169 1.00 94.88 96 ALA A CA 1
ATOM 821 C C . ALA A 1 96 ? 1.732 -4.661 -4.982 1.00 94.88 96 ALA A C 1
ATOM 823 O O . ALA A 1 96 ? 1.879 -5.089 -3.835 1.00 94.88 96 ALA A O 1
ATOM 824 N N . VAL A 1 97 ? 1.741 -3.359 -5.266 1.00 94.38 97 VAL A N 1
ATOM 825 C CA . VAL A 1 97 ? 1.946 -2.306 -4.266 1.00 94.38 97 VAL A CA 1
ATOM 826 C C . VAL A 1 97 ? 0.616 -1.723 -3.816 1.00 94.38 97 VAL A C 1
ATOM 828 O O . VAL A 1 97 ? -0.213 -1.333 -4.636 1.00 94.38 97 VAL A O 1
ATOM 831 N N . PHE A 1 98 ? 0.448 -1.576 -2.513 1.00 93.94 98 PHE A N 1
ATOM 832 C CA . PHE A 1 98 ? -0.726 -0.993 -1.885 1.00 93.94 98 PHE A CA 1
ATOM 833 C C . PHE A 1 98 ? -0.366 0.306 -1.167 1.00 93.94 98 PHE A C 1
ATOM 835 O O . PHE A 1 98 ? 0.775 0.502 -0.752 1.00 93.94 98 PHE A O 1
ATOM 842 N N . CYS A 1 99 ? -1.340 1.202 -1.035 1.00 92.19 99 CYS A N 1
ATOM 843 C CA . CYS A 1 99 ? -1.215 2.430 -0.262 1.00 92.19 99 CYS A CA 1
ATOM 844 C C . CYS A 1 99 ? -1.972 2.273 1.057 1.00 92.19 99 CYS A C 1
ATOM 846 O O . CYS A 1 99 ? -3.202 2.190 1.069 1.00 92.19 99 CYS A O 1
ATOM 848 N N . PHE A 1 100 ? -1.234 2.241 2.162 1.00 92.38 100 PHE A N 1
ATOM 849 C CA . PHE A 1 100 ? -1.780 1.983 3.488 1.00 92.38 100 PHE A CA 1
ATOM 850 C C . PHE A 1 100 ? -2.771 3.067 3.954 1.00 92.38 100 PHE A C 1
ATOM 852 O O . PHE A 1 100 ? -3.894 2.707 4.314 1.00 92.38 100 PHE A O 1
ATOM 859 N N . PRO A 1 101 ? -2.471 4.382 3.852 1.00 89.88 101 PRO A N 1
ATOM 860 C CA . PRO A 1 101 ? -3.458 5.415 4.175 1.00 89.88 101 PRO A CA 1
ATOM 861 C C . PRO A 1 101 ? -4.733 5.311 3.331 1.00 89.88 101 PRO A C 1
ATOM 863 O O . PRO A 1 101 ? -5.840 5.449 3.8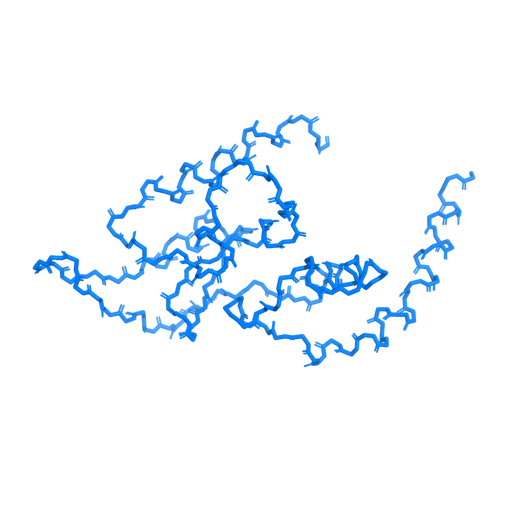50 1.00 89.88 101 PRO A O 1
ATOM 866 N N . CYS A 1 102 ? -4.607 5.011 2.034 1.00 89.25 102 CYS A N 1
ATOM 867 C CA . CYS A 1 102 ? -5.776 4.831 1.178 1.00 89.25 102 CYS A CA 1
ATOM 868 C C . CYS A 1 102 ? -6.586 3.592 1.566 1.00 89.25 102 CYS A C 1
ATOM 870 O O . CYS A 1 102 ? -7.808 3.641 1.518 1.00 89.25 102 CYS A O 1
ATOM 872 N N . TYR A 1 103 ? -5.947 2.497 1.972 1.00 91.12 103 TYR A N 1
ATOM 873 C CA . TYR A 1 103 ? -6.662 1.331 2.487 1.00 91.12 103 TYR A CA 1
ATOM 874 C C . TYR A 1 103 ? -7.506 1.677 3.726 1.00 91.12 103 TYR A C 1
ATOM 876 O O . TYR A 1 103 ? -8.673 1.293 3.795 1.00 91.12 103 TYR A O 1
ATOM 884 N N . LEU A 1 104 ? -6.945 2.444 4.667 1.00 90.56 104 LEU A N 1
ATOM 885 C CA . LEU A 1 104 ? -7.621 2.805 5.916 1.00 90.56 104 LEU A CA 1
ATOM 886 C C . LEU A 1 104 ? -8.789 3.782 5.719 1.00 90.56 104 LEU A C 1
ATOM 888 O O . LEU A 1 104 ? -9.832 3.641 6.366 1.00 90.56 104 LEU A O 1
ATOM 892 N N . PHE A 1 105 ? -8.609 4.781 4.853 1.00 86.62 105 PHE A N 1
ATOM 893 C CA . PHE A 1 105 ? -9.470 5.968 4.822 1.00 86.62 105 PHE A CA 1
ATOM 894 C C . PHE A 1 105 ? -10.205 6.196 3.499 1.00 86.62 105 PHE A C 1
ATOM 896 O O . PHE A 1 105 ? -10.925 7.182 3.376 1.00 86.62 105 PHE A O 1
ATOM 903 N N . LYS A 1 106 ? -10.060 5.321 2.495 1.00 82.69 106 LYS A N 1
ATOM 904 C CA . LYS A 1 106 ? -10.786 5.496 1.231 1.00 82.69 106 LYS A CA 1
ATOM 905 C C . LYS A 1 106 ? -12.296 5.378 1.439 1.00 82.69 106 LYS A C 1
ATOM 907 O O . LYS A 1 106 ? -12.798 4.364 1.923 1.00 82.69 106 LYS A O 1
ATOM 912 N N . GLU A 1 107 ? -13.018 6.398 0.989 1.00 78.44 107 GLU A N 1
ATOM 913 C CA . GLU A 1 107 ? -14.477 6.411 0.956 1.00 78.44 107 GLU A CA 1
ATOM 914 C C . GLU A 1 107 ? -14.997 5.846 -0.374 1.00 78.44 107 GLU A C 1
ATOM 916 O O . GLU A 1 107 ? -14.285 5.806 -1.383 1.00 78.44 107 GLU A O 1
ATOM 921 N N . LYS A 1 108 ? -16.272 5.428 -0.404 1.00 70.94 108 LYS A N 1
ATOM 922 C CA . LYS A 1 108 ? -16.896 4.820 -1.598 1.00 70.94 108 LYS A CA 1
ATOM 923 C C . LYS A 1 108 ? -16.827 5.714 -2.840 1.00 70.94 108 LYS A C 1
ATOM 925 O O . LYS A 1 108 ? -16.720 5.196 -3.946 1.00 70.94 108 LYS A O 1
ATOM 930 N N . ASN A 1 109 ? -16.860 7.033 -2.649 1.00 67.81 109 ASN A N 1
ATOM 931 C CA . ASN A 1 109 ? -17.006 8.013 -3.725 1.00 67.81 109 ASN A CA 1
ATOM 932 C C . ASN A 1 109 ? -15.763 8.894 -3.922 1.00 67.81 109 ASN A C 1
ATOM 934 O O . ASN A 1 109 ? -15.854 9.921 -4.591 1.00 67.81 109 ASN A O 1
ATOM 938 N N . THR A 1 110 ? -14.607 8.538 -3.348 1.00 66.12 110 THR A N 1
ATOM 939 C CA . THR A 1 110 ? -13.401 9.362 -3.502 1.00 66.12 110 THR A CA 1
ATOM 940 C C . THR A 1 110 ? -12.898 9.317 -4.954 1.00 66.12 110 THR A C 1
ATOM 942 O O . THR A 1 110 ? -12.581 8.228 -5.450 1.00 66.12 110 THR A O 1
ATOM 945 N N . PRO A 1 111 ? -12.768 10.4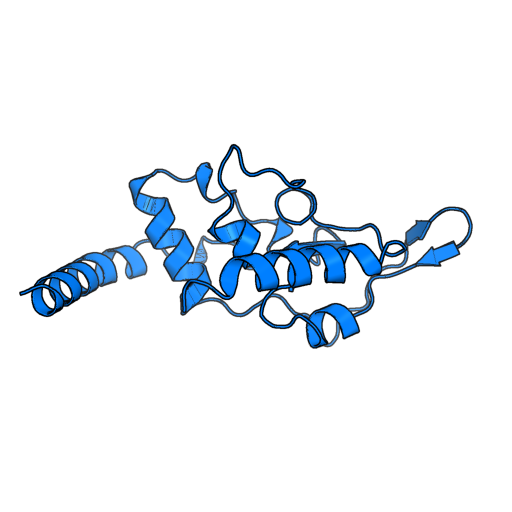70 -5.639 1.00 55.81 111 PRO A N 1
ATOM 946 C CA . PRO A 1 111 ? -12.157 10.539 -6.960 1.00 55.81 111 PRO A CA 1
ATOM 947 C C . PRO A 1 111 ? -10.693 10.095 -6.889 1.00 55.81 111 PRO A C 1
ATOM 949 O O . PRO A 1 111 ? -9.940 10.535 -6.023 1.00 55.81 111 PRO A O 1
ATOM 952 N N . GLY A 1 112 ? -10.276 9.228 -7.808 1.00 60.06 112 GLY A N 1
ATOM 953 C CA . GLY A 1 112 ? -8.943 8.628 -7.795 1.00 60.06 112 GLY A CA 1
ATOM 954 C C . GLY A 1 112 ? -9.036 7.110 -7.718 1.00 60.06 112 GLY A C 1
ATOM 955 O O . GLY A 1 112 ? -9.631 6.538 -6.800 1.00 60.06 112 GLY A O 1
ATOM 956 N N . GLY A 1 113 ? -8.473 6.457 -8.735 1.00 62.41 113 GLY A N 1
ATOM 957 C CA . GLY A 1 113 ? -8.572 5.015 -8.936 1.00 62.41 113 GLY A CA 1
ATOM 958 C C . GLY A 1 113 ? -8.246 4.194 -7.686 1.00 62.41 113 GLY A C 1
ATOM 959 O O . GLY A 1 113 ? -7.492 4.582 -6.798 1.00 62.41 113 GLY A O 1
ATOM 960 N N . ASP A 1 114 ? -8.847 3.021 -7.611 1.00 69.94 114 ASP A N 1
ATOM 961 C CA . ASP A 1 114 ? -8.635 1.992 -6.595 1.00 69.94 114 ASP A CA 1
ATOM 962 C C . ASP A 1 114 ? -7.380 1.142 -6.814 1.00 69.94 114 ASP A C 1
ATOM 964 O O . ASP A 1 114 ? -7.155 0.180 -6.079 1.00 69.94 114 ASP A O 1
ATOM 968 N N . ALA A 1 115 ? -6.548 1.523 -7.785 1.00 82.62 115 ALA A N 1
ATOM 969 C CA . ALA A 1 115 ? -5.374 0.766 -8.190 1.00 82.62 115 ALA A CA 1
ATOM 970 C C . ALA A 1 115 ? -4.430 0.458 -7.019 1.00 82.62 115 ALA A C 1
ATOM 972 O O . ALA A 1 115 ? -3.872 -0.623 -6.987 1.00 82.62 115 ALA A O 1
ATOM 973 N N . PHE A 1 116 ? -4.281 1.350 -6.035 1.00 86.25 116 PHE A N 1
ATOM 974 C CA . PHE A 1 116 ? -3.427 1.124 -4.859 1.00 86.25 116 PHE A CA 1
ATOM 975 C C . PHE A 1 116 ? -4.152 0.488 -3.658 1.00 86.25 116 PHE A C 1
ATOM 977 O O . PHE A 1 116 ? -3.561 0.383 -2.589 1.00 86.25 116 PHE A O 1
ATOM 984 N N . VAL A 1 117 ? -5.428 0.106 -3.784 1.00 87.38 117 VAL A N 1
ATOM 985 C CA . VAL A 1 117 ? -6.242 -0.370 -2.648 1.00 87.38 117 VAL A CA 1
ATOM 986 C C . VAL A 1 117 ? -6.842 -1.752 -2.891 1.00 87.38 117 VAL A C 1
ATOM 988 O O . VAL A 1 117 ? -6.721 -2.608 -2.027 1.00 87.38 117 VAL A O 1
ATOM 991 N N . ASN A 1 118 ? -7.480 -1.989 -4.041 1.00 83.75 118 ASN A N 1
ATOM 992 C CA . ASN A 1 118 ? -8.226 -3.235 -4.268 1.00 83.75 118 ASN A CA 1
ATOM 993 C C . ASN A 1 118 ? -7.325 -4.341 -4.843 1.00 83.75 118 ASN A C 1
ATOM 995 O O . ASN A 1 118 ? -7.089 -5.376 -4.218 1.00 83.75 118 ASN A O 1
ATOM 999 N N . GLU A 1 119 ? -6.783 -4.095 -6.036 1.00 87.69 119 GLU A N 1
ATOM 1000 C CA . GLU A 1 119 ? -5.934 -5.064 -6.743 1.00 87.69 119 GLU A CA 1
ATOM 1001 C C . GLU A 1 119 ? -4.443 -4.854 -6.487 1.00 87.69 119 GLU A C 1
ATOM 1003 O O . GLU A 1 119 ? -3.638 -5.761 -6.694 1.00 87.69 119 GLU A O 1
ATOM 1008 N N . GLY A 1 120 ? -4.082 -3.667 -6.008 1.00 91.62 120 GLY A N 1
ATOM 1009 C CA . GLY A 1 120 ? -2.700 -3.247 -5.892 1.00 91.62 120 GLY A CA 1
ATOM 1010 C C . GLY A 1 120 ? -2.128 -2.798 -7.237 1.00 91.62 120 GLY A C 1
ATOM 1011 O O . GLY A 1 120 ? -2.530 -3.199 -8.335 1.00 91.62 120 GLY A O 1
ATOM 1012 N N . PHE A 1 121 ? -1.169 -1.891 -7.149 1.00 92.31 121 PHE A N 1
ATOM 1013 C CA . PHE A 1 121 ? -0.534 -1.293 -8.296 1.00 92.31 121 PHE A CA 1
ATOM 1014 C C . PHE A 1 121 ? 0.621 -2.179 -8.741 1.00 92.31 121 PHE A C 1
ATOM 1016 O O . PHE A 1 121 ? 1.599 -2.346 -8.017 1.00 92.31 121 PHE A O 1
ATOM 1023 N N . ARG A 1 122 ? 0.505 -2.717 -9.958 1.00 91.94 122 ARG A N 1
ATOM 1024 C CA . ARG A 1 122 ? 1.506 -3.604 -10.575 1.00 91.94 122 ARG A CA 1
ATOM 1025 C C . ARG A 1 122 ? 2.130 -3.065 -11.857 1.00 91.94 122 ARG A C 1
ATOM 1027 O O . ARG A 1 122 ? 2.760 -3.796 -12.608 1.00 91.94 122 ARG A O 1
ATOM 1034 N N . THR A 1 123 ? 1.917 -1.786 -12.173 1.00 90.31 123 THR A N 1
ATOM 1035 C CA . THR A 1 123 ? 2.364 -1.201 -13.449 1.00 90.31 123 THR A CA 1
ATOM 1036 C C . THR A 1 123 ? 3.777 -0.625 -13.314 1.00 90.31 123 THR A C 1
ATOM 1038 O O . THR A 1 123 ? 3.971 0.585 -13.208 1.00 90.31 123 THR A O 1
ATOM 1041 N N . TRP A 1 124 ? 4.781 -1.507 -13.299 1.00 90.56 124 TRP A N 1
ATOM 1042 C CA . TRP A 1 124 ? 6.184 -1.186 -12.978 1.00 90.56 124 TRP A CA 1
ATOM 1043 C C . TRP A 1 124 ? 6.844 -0.163 -13.907 1.00 90.56 124 TRP A C 1
ATOM 1045 O O . TRP A 1 124 ? 7.776 0.530 -13.505 1.00 90.56 124 TRP A O 1
ATOM 1055 N N . ASN A 1 125 ? 6.349 -0.022 -15.137 1.00 86.00 125 ASN A N 1
ATOM 1056 C CA . ASN A 1 125 ? 6.825 0.975 -16.097 1.00 86.00 125 ASN A CA 1
ATOM 1057 C C . ASN A 1 125 ? 6.270 2.394 -15.857 1.00 86.00 125 ASN A C 1
ATOM 1059 O O . ASN A 1 125 ? 6.758 3.336 -16.477 1.00 86.00 125 ASN A O 1
ATOM 1063 N N . LYS A 1 126 ? 5.282 2.573 -14.969 1.00 86.88 126 LYS A N 1
ATOM 1064 C CA . LYS A 1 126 ? 4.685 3.876 -14.628 1.00 86.88 126 LYS A CA 1
ATOM 1065 C C . LYS A 1 126 ? 5.177 4.367 -13.267 1.00 86.88 126 LYS A C 1
ATOM 1067 O O . LYS A 1 126 ? 4.405 4.553 -12.333 1.00 86.88 126 LYS A O 1
ATOM 1072 N N . THR A 1 127 ? 6.480 4.592 -13.149 1.00 81.25 127 THR A N 1
ATOM 1073 C CA . THR A 1 127 ? 7.122 5.036 -11.899 1.00 81.25 127 THR A CA 1
ATOM 1074 C C . THR A 1 127 ? 6.603 6.380 -11.380 1.00 81.25 127 THR A C 1
ATOM 1076 O O . THR A 1 127 ? 6.469 6.570 -10.175 1.00 81.25 127 THR A O 1
ATOM 1079 N N . ASN A 1 128 ? 6.229 7.298 -12.274 1.00 86.81 128 ASN A N 1
ATOM 1080 C CA . ASN A 1 128 ? 5.625 8.581 -11.904 1.00 86.81 128 ASN A CA 1
ATOM 1081 C C . ASN A 1 128 ? 4.251 8.443 -11.221 1.00 86.81 128 ASN A C 1
ATOM 1083 O O . ASN A 1 128 ? 3.782 9.400 -10.608 1.00 86.81 128 ASN A O 1
ATOM 1087 N N . ALA A 1 129 ? 3.596 7.281 -11.317 1.00 86.44 129 ALA A N 1
ATOM 1088 C CA . ALA A 1 129 ? 2.312 7.044 -10.671 1.00 86.44 129 ALA A CA 1
ATOM 1089 C C . ALA A 1 129 ? 2.442 7.060 -9.144 1.00 86.44 129 ALA A C 1
ATOM 1091 O O . ALA A 1 129 ? 1.591 7.651 -8.488 1.00 86.44 129 ALA A O 1
ATOM 1092 N N . TYR A 1 130 ? 3.523 6.497 -8.587 1.00 85.75 130 TYR A N 1
ATOM 1093 C CA . TYR A 1 130 ? 3.776 6.519 -7.141 1.00 85.75 130 TYR A CA 1
ATOM 1094 C C . TYR A 1 130 ? 3.927 7.949 -6.626 1.00 85.75 130 TYR A C 1
ATOM 1096 O O . TYR A 1 130 ? 3.295 8.332 -5.649 1.00 85.75 130 TYR A O 1
ATOM 1104 N N . GLU A 1 131 ? 4.719 8.762 -7.323 1.00 86.38 131 GLU A N 1
ATOM 1105 C CA . GLU A 1 131 ? 4.966 10.150 -6.939 1.00 86.38 131 GLU A CA 1
ATOM 1106 C C . GLU A 1 131 ? 3.723 11.026 -7.080 1.00 86.38 131 GLU A C 1
ATOM 1108 O O . GLU A 1 131 ? 3.422 11.814 -6.187 1.00 86.38 131 GLU A O 1
ATOM 1113 N N . LYS A 1 132 ? 2.957 10.864 -8.163 1.00 86.25 132 LYS A N 1
ATOM 1114 C CA . LYS A 1 132 ? 1.683 11.573 -8.331 1.00 86.25 132 LYS A CA 1
ATOM 1115 C C . LYS A 1 132 ? 0.664 11.166 -7.274 1.00 86.25 132 LYS A C 1
ATOM 1117 O O . LYS A 1 132 ? -0.051 12.031 -6.782 1.00 86.25 132 LYS A O 1
ATOM 1122 N N . HIS A 1 133 ? 0.607 9.882 -6.931 1.00 86.62 133 HIS A N 1
ATOM 1123 C CA . HIS A 1 133 ? -0.306 9.365 -5.922 1.00 86.62 133 HIS A CA 1
ATOM 1124 C C . HIS A 1 133 ? 0.075 9.875 -4.526 1.00 86.62 133 HIS A C 1
ATOM 1126 O O . HIS A 1 133 ? -0.669 10.657 -3.939 1.00 86.62 133 HIS A O 1
ATOM 1132 N N . VAL A 1 134 ? 1.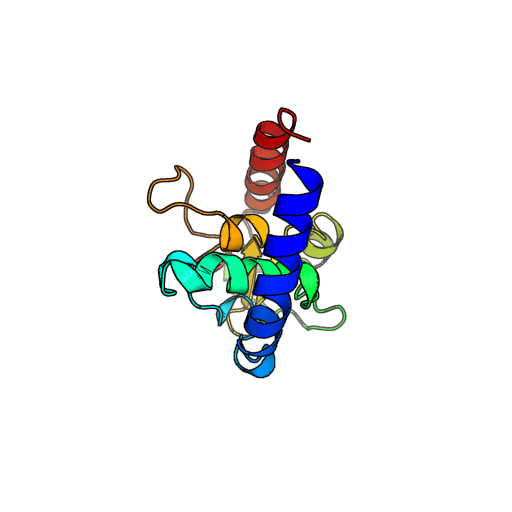271 9.532 -4.034 1.00 83.88 134 VAL A N 1
ATOM 1133 C CA . VAL A 1 134 ? 1.740 9.918 -2.692 1.00 83.88 134 VAL A CA 1
ATOM 1134 C C . VAL A 1 134 ? 1.899 11.438 -2.573 1.00 83.88 134 VAL A C 1
ATOM 1136 O O . VAL A 1 134 ? 1.420 12.049 -1.622 1.00 83.88 134 VAL A O 1
ATOM 1139 N N . GLY A 1 135 ? 2.510 12.089 -3.566 1.00 78.88 135 GLY A N 1
ATOM 1140 C CA . GLY A 1 135 ? 2.684 13.543 -3.591 1.00 78.88 135 GLY A CA 1
ATOM 1141 C C . GLY A 1 135 ? 1.383 14.318 -3.828 1.00 78.88 135 GLY A C 1
ATOM 1142 O O . GLY A 1 135 ? 1.285 15.485 -3.454 1.00 78.88 135 GLY A O 1
ATOM 1143 N N . GLY A 1 136 ? 0.373 13.704 -4.448 1.00 72.69 136 GLY A N 1
ATOM 1144 C CA . GLY A 1 136 ? -0.985 14.246 -4.525 1.00 72.69 136 GLY A CA 1
ATOM 1145 C C . GLY A 1 136 ? -1.640 14.279 -3.148 1.00 72.69 136 GLY A C 1
ATOM 1146 O O . GLY A 1 136 ? -2.090 15.337 -2.719 1.00 72.69 136 GLY A O 1
ATOM 1147 N N . HIS A 1 137 ? -1.586 13.162 -2.417 1.00 68.75 137 HIS A N 1
ATOM 1148 C CA . HIS A 1 137 ? -2.112 13.086 -1.054 1.00 68.75 137 HIS A CA 1
ATOM 1149 C C . HIS A 1 137 ? -1.376 14.024 -0.087 1.00 68.75 137 HIS A C 1
ATOM 1151 O O . HIS A 1 137 ? -2.030 14.768 0.636 1.00 68.75 137 HIS A O 1
ATOM 1157 N N . ASN A 1 138 ? -0.041 14.099 -0.134 1.00 57.91 138 ASN A N 1
ATOM 1158 C CA . ASN A 1 138 ? 0.728 15.029 0.710 1.00 57.91 138 ASN A CA 1
ATOM 1159 C C . ASN A 1 138 ? 0.302 16.498 0.540 1.00 57.91 138 ASN A C 1
ATOM 1161 O O . ASN A 1 138 ? 0.330 17.265 1.498 1.00 57.91 138 ASN A O 1
ATOM 1165 N N . ARG A 1 139 ? -0.133 16.894 -0.662 1.00 52.16 139 ARG A N 1
ATOM 1166 C CA . ARG A 1 139 ? -0.630 18.252 -0.933 1.00 52.16 139 ARG A CA 1
ATOM 1167 C C . ARG A 1 139 ? -2.049 18.496 -0.414 1.00 52.16 139 ARG A C 1
ATOM 1169 O O . ARG A 1 139 ? -2.393 19.643 -0.159 1.00 52.16 139 ARG A O 1
ATOM 1176 N N . CYS A 1 140 ? -2.841 17.445 -0.208 1.00 46.19 140 CYS A N 1
ATOM 1177 C CA . CYS A 1 140 ? -4.162 17.524 0.420 1.00 46.19 140 CYS A CA 1
ATOM 1178 C C . CYS A 1 140 ? -4.104 17.497 1.960 1.00 46.19 140 CYS A C 1
ATOM 1180 O O . CYS A 1 140 ? -5.087 17.858 2.598 1.00 46.19 140 CYS A O 1
ATOM 1182 N N . HIS A 1 141 ? -2.969 17.112 2.559 1.00 46.19 141 HIS A N 1
ATOM 1183 C CA . HIS A 1 141 ? -2.800 17.006 4.017 1.00 46.19 141 HIS A CA 1
ATOM 1184 C C . HIS A 1 141 ? -1.995 18.153 4.665 1.00 46.19 141 HIS A C 1
ATOM 1186 O O . HIS A 1 141 ? -1.920 18.205 5.888 1.00 46.19 141 HIS A O 1
ATOM 1192 N N . TRP A 1 142 ? -1.477 19.130 3.903 1.00 33.38 142 TRP A N 1
ATOM 1193 C CA . TRP A 1 142 ? -0.815 20.330 4.467 1.00 33.38 142 TRP A CA 1
ATOM 1194 C C . TRP A 1 142 ? -1.773 21.278 5.232 1.00 33.38 142 TRP A C 1
ATOM 1196 O O . TRP A 1 142 ? -1.343 22.284 5.784 1.00 33.38 142 TRP A O 1
ATOM 1206 N N . GLY A 1 143 ? -3.075 20.981 5.281 1.00 32.56 143 GLY A N 1
ATOM 1207 C CA . GLY A 1 143 ? -4.070 21.792 5.991 1.00 32.56 143 GLY A CA 1
ATOM 1208 C C . GLY A 1 143 ? -4.575 21.232 7.325 1.00 32.56 143 GLY A C 1
ATOM 1209 O O . GLY A 1 143 ? -5.381 21.907 7.958 1.00 32.56 143 GLY A O 1
ATOM 1210 N N . CYS A 1 144 ? -4.185 20.021 7.743 1.00 33.31 144 CYS A N 1
ATOM 1211 C CA . CYS A 1 144 ? -4.767 19.369 8.930 1.00 33.31 144 CYS A CA 1
ATOM 1212 C C . CYS A 1 144 ? -3.773 18.467 9.692 1.00 33.31 144 CYS A C 1
ATOM 1214 O O . CYS A 1 144 ? -4.077 17.301 9.946 1.00 33.31 144 CYS A O 1
ATOM 1216 N N . ILE A 1 145 ? -2.600 18.997 10.051 1.00 35.56 145 ILE A N 1
ATOM 1217 C CA . ILE A 1 145 ? -1.826 18.508 11.209 1.00 35.56 145 ILE A CA 1
ATOM 1218 C C . ILE A 1 145 ? -1.997 19.529 12.328 1.00 35.56 145 ILE A C 1
ATOM 1220 O O . ILE A 1 145 ? -1.906 20.736 12.008 1.00 35.56 145 ILE A O 1
#